Protein AF-A0A7H4PDN2-F1 (afdb_monomer)

Secondary structure (DSSP, 8-state):
--TT-EEE--STTTTT--EEEE---GGGTTSSS--EEEE-------

Mean predicted aligned error: 4.27 Å

Organism: NCBI:txid1134687

Foldseek 3Di:
DDAQDKDADPDPCCVAQGIWHFHDDPVCVVDPDTDTDGDGDDPDPD

Solvent-accessible surface area (backbone atoms only — not comparable to full-atom values): 3000 Å² total; per-residue (Å²): 135,60,65,75,39,76,40,78,41,87,58,93,57,24,90,71,29,46,31,33,31,28,68,4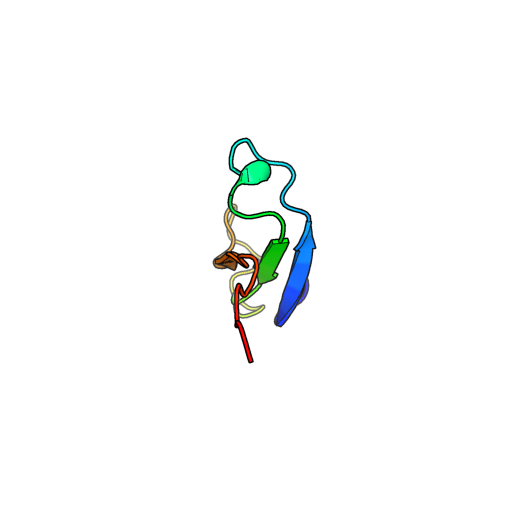3,59,77,89,55,67,85,49,99,65,80,53,60,49,73,40,63,87,82,86,74,84,126

InterPro domains:
  IPR011067 Plasmid maintenance toxin/Cell growth inhibitor [G3DSA:2.30.30.110] (1-46)

Structure (mmCIF, N/CA/C/O backbone):
data_AF-A0A7H4PDN2-F1
#
_entry.id   AF-A0A7H4PDN2-F1
#
loop_
_atom_site.group_PDB
_atom_site.id
_atom_site.type_symbol
_atom_site.label_atom_id
_atom_site.label_alt_id
_atom_site.label_comp_id
_atom_site.label_asym_id
_atom_site.label_entity_id
_atom_site.label_seq_id
_atom_site.pdbx_PDB_ins_code
_atom_site.Cartn_x
_atom_site.Cartn_y
_atom_site.Cartn_z
_atom_site.occupancy
_at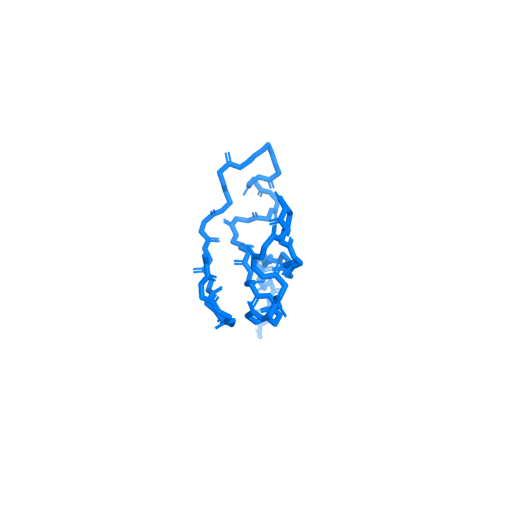om_site.B_iso_or_equiv
_atom_site.auth_seq_id
_atom_site.auth_comp_id
_atom_site.auth_asym_id
_atom_site.auth_atom_id
_atom_site.pdbx_PDB_model_num
ATOM 1 N N . MET A 1 1 ? 8.138 4.036 -5.456 1.00 84.19 1 MET A N 1
ATOM 2 C CA . MET A 1 1 ? 8.004 3.696 -4.025 1.00 84.19 1 MET A CA 1
ATOM 3 C C . MET A 1 1 ? 9.090 2.688 -3.703 1.00 84.19 1 MET A C 1
ATOM 5 O O . MET A 1 1 ? 9.251 1.736 -4.456 1.00 84.19 1 MET A O 1
ATOM 9 N N . GLU A 1 2 ? 9.867 2.933 -2.659 1.00 91.00 2 GLU A N 1
ATOM 10 C CA . GLU A 1 2 ? 10.889 2.033 -2.124 1.00 91.00 2 GLU A CA 1
ATOM 11 C C . GLU A 1 2 ? 10.223 0.873 -1.383 1.00 91.00 2 GLU A C 1
ATOM 13 O O . GLU A 1 2 ? 9.106 1.013 -0.879 1.00 91.00 2 GLU A O 1
ATOM 18 N N . GLN A 1 3 ? 10.858 -0.296 -1.392 1.00 94.00 3 GLN A N 1
ATOM 19 C CA . GLN A 1 3 ? 10.331 -1.485 -0.727 1.00 94.00 3 GLN A CA 1
ATOM 20 C C . GLN A 1 3 ? 10.369 -1.294 0.797 1.00 94.00 3 GLN A C 1
ATOM 22 O O . GLN A 1 3 ? 11.326 -0.743 1.329 1.00 94.00 3 GLN A O 1
ATOM 27 N N . TYR A 1 4 ? 9.327 -1.755 1.487 1.00 95.12 4 TYR A N 1
ATOM 28 C CA . TYR A 1 4 ? 9.117 -1.663 2.938 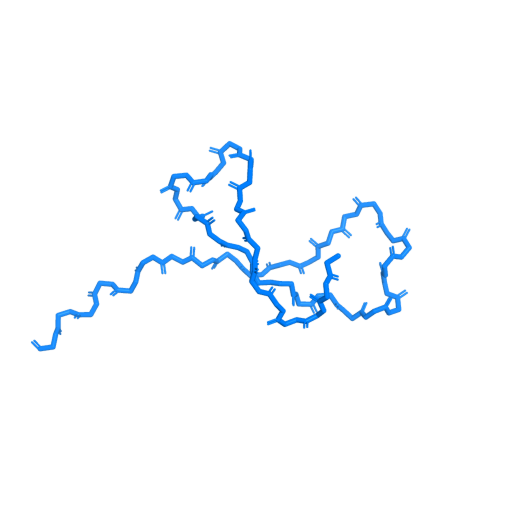1.00 95.12 4 TYR A CA 1
ATOM 29 C C . TYR A 1 4 ? 8.968 -0.250 3.517 1.00 95.12 4 TYR A C 1
ATOM 31 O O . TYR A 1 4 ? 8.825 -0.097 4.728 1.00 95.12 4 TYR A O 1
ATOM 39 N N . CYS A 1 5 ? 8.903 0.777 2.673 1.00 95.75 5 CYS A N 1
ATOM 40 C CA . CYS A 1 5 ? 8.535 2.123 3.096 1.00 95.75 5 CYS A CA 1
ATOM 41 C C . CYS A 1 5 ? 7.010 2.306 3.116 1.00 95.75 5 CYS A C 1
ATOM 43 O O . CYS A 1 5 ? 6.286 1.754 2.278 1.00 95.75 5 CYS A O 1
ATOM 45 N N . ALA A 1 6 ? 6.536 3.109 4.071 1.00 95.62 6 ALA A N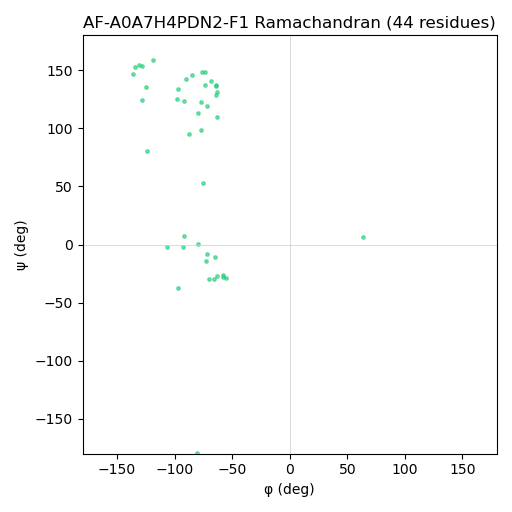 1
ATOM 46 C CA . ALA A 1 6 ? 5.145 3.534 4.172 1.00 95.62 6 ALA A CA 1
ATOM 47 C C . ALA A 1 6 ? 4.913 4.833 3.391 1.00 95.62 6 ALA A C 1
ATOM 49 O O . ALA A 1 6 ? 5.754 5.731 3.388 1.00 95.62 6 ALA A O 1
ATOM 50 N N . TYR A 1 7 ? 3.752 4.933 2.754 1.00 96.06 7 TYR A N 1
ATOM 51 C CA . TYR A 1 7 ? 3.341 6.086 1.958 1.00 96.06 7 TYR A CA 1
ATOM 52 C C . TYR A 1 7 ? 1.891 6.451 2.261 1.00 96.06 7 TYR A C 1
ATOM 54 O O . TYR A 1 7 ? 1.072 5.565 2.509 1.00 96.06 7 TYR A O 1
ATOM 62 N N . GLU A 1 8 ? 1.561 7.740 2.209 1.00 96.31 8 GLU A N 1
ATOM 63 C CA . GLU A 1 8 ? 0.180 8.205 2.351 1.00 96.31 8 GLU A CA 1
ATOM 64 C C . GLU A 1 8 ? -0.705 7.698 1.206 1.00 96.31 8 GLU A C 1
ATOM 66 O O . GLU A 1 8 ? -0.341 7.749 0.027 1.00 96.31 8 GLU A O 1
ATOM 71 N N . ASN A 1 9 ? -1.904 7.236 1.551 1.00 95.75 9 ASN A N 1
ATOM 72 C CA . ASN A 1 9 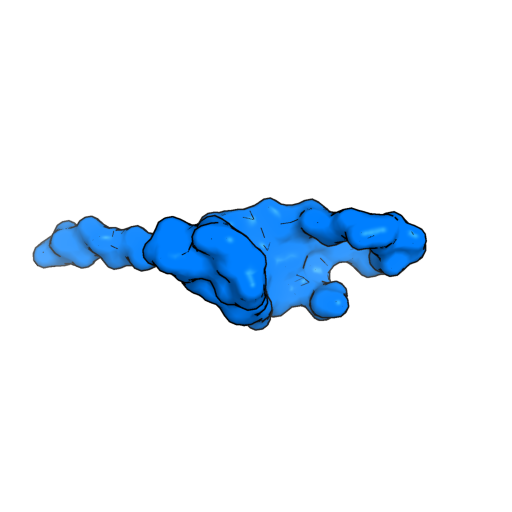? -2.915 6.873 0.575 1.00 95.75 9 ASN A CA 1
ATOM 73 C C . ASN A 1 9 ? -3.626 8.132 0.062 1.00 95.75 9 ASN A C 1
ATOM 75 O O . ASN A 1 9 ? -4.388 8.778 0.781 1.00 95.75 9 ASN A O 1
ATOM 79 N N . THR A 1 10 ? -3.432 8.461 -1.211 1.00 94.81 10 THR A N 1
ATOM 80 C CA . THR A 1 10 ? -4.109 9.590 -1.869 1.00 94.81 10 THR A CA 1
ATOM 81 C C . THR A 1 10 ? -5.409 9.187 -2.576 1.00 94.81 10 THR A C 1
ATOM 83 O O . THR A 1 10 ? -6.117 10.045 -3.105 1.00 94.81 10 THR A O 1
ATOM 86 N N . GLY A 1 11 ? -5.756 7.896 -2.565 1.00 92.25 11 GLY A N 1
ATOM 87 C CA . GLY A 1 11 ? -6.948 7.343 -3.201 1.00 92.25 11 GLY A CA 1
ATOM 88 C C . GLY A 1 11 ? -8.237 7.505 -2.389 1.00 92.25 11 GLY A C 1
ATOM 89 O O . GLY A 1 11 ? -8.267 8.032 -1.275 1.00 92.25 11 GLY A O 1
ATOM 90 N N . SER A 1 12 ? -9.340 6.997 -2.943 1.00 91.19 12 SER A N 1
ATOM 91 C CA . SER A 1 12 ? -10.676 7.069 -2.329 1.00 91.19 12 SER A CA 1
ATOM 92 C C . SER A 1 12 ? -10.784 6.319 -0.992 1.00 91.19 12 SER A C 1
ATOM 94 O O . SER A 1 12 ? -11.571 6.712 -0.132 1.00 91.19 12 SER A O 1
ATOM 96 N N . GLY A 1 13 ? -9.961 5.285 -0.779 1.00 90.19 13 GLY A N 1
ATOM 97 C CA . GLY A 1 13 ? -9.923 4.477 0.447 1.00 90.19 13 GLY A CA 1
ATOM 98 C C . GLY A 1 13 ? -9.156 5.091 1.625 1.00 90.19 13 GLY A C 1
ATOM 99 O O . GLY A 1 13 ? -9.088 4.469 2.683 1.00 90.19 13 GLY A O 1
ATOM 100 N N . LYS A 1 14 ? -8.593 6.299 1.483 1.00 93.31 14 LYS A N 1
ATOM 101 C CA . LYS A 1 14 ? -7.672 6.900 2.468 1.00 93.31 14 LYS A CA 1
ATOM 102 C C . LYS A 1 14 ? -8.221 7.064 3.885 1.00 93.31 14 LYS A C 1
ATOM 104 O O . LYS A 1 14 ? -7.455 7.091 4.835 1.00 93.31 14 LYS A O 1
ATOM 109 N N . LYS A 1 15 ? -9.544 7.176 4.041 1.00 91.50 15 LYS A N 1
ATOM 110 C CA . LYS A 1 15 ? -10.177 7.284 5.367 1.00 91.50 15 LYS A CA 1
ATOM 111 C C . LYS A 1 15 ? -10.103 5.981 6.166 1.00 91.50 15 LYS A C 1
ATOM 113 O O . LYS A 1 15 ? -10.099 6.032 7.385 1.00 91.50 15 LYS A O 1
ATOM 118 N N . VAL A 1 16 ? -10.089 4.840 5.477 1.00 91.88 16 VAL A N 1
ATOM 119 C CA . VAL A 1 16 ? -10.036 3.504 6.092 1.00 91.88 16 VAL A CA 1
ATOM 120 C C . VAL A 1 16 ? -8.596 2.994 6.125 1.00 91.88 16 VAL A C 1
ATOM 122 O O . VAL A 1 16 ? -8.180 2.392 7.105 1.00 91.88 16 VAL A O 1
ATOM 125 N N . PHE A 1 17 ? -7.826 3.280 5.072 1.00 94.69 17 PHE A N 1
ATOM 126 C CA . PHE A 1 17 ? -6.432 2.868 4.918 1.00 94.69 17 PHE A CA 1
ATOM 127 C C . PHE A 1 17 ? -5.551 4.103 4.686 1.00 94.69 17 PHE A C 1
ATOM 129 O O . PHE A 1 17 ? -5.260 4.418 3.528 1.00 94.69 17 PHE A O 1
ATOM 136 N N . PRO A 1 18 ? -5.177 4.852 5.738 1.00 95.00 18 PRO A N 1
ATOM 137 C CA . PRO A 1 18 ? -4.441 6.112 5.598 1.00 95.00 18 PRO A CA 1
ATOM 138 C C . PRO A 1 18 ? -3.027 5.942 5.035 1.00 95.00 18 PRO A C 1
ATOM 140 O O . PRO A 1 18 ? -2.556 6.823 4.318 1.00 95.00 18 PRO A O 1
ATOM 143 N N . TYR A 1 19 ? -2.376 4.803 5.290 1.00 96.25 19 TYR A N 1
ATOM 144 C CA . TYR A 1 19 ? -1.038 4.507 4.779 1.00 96.25 19 TYR A CA 1
AT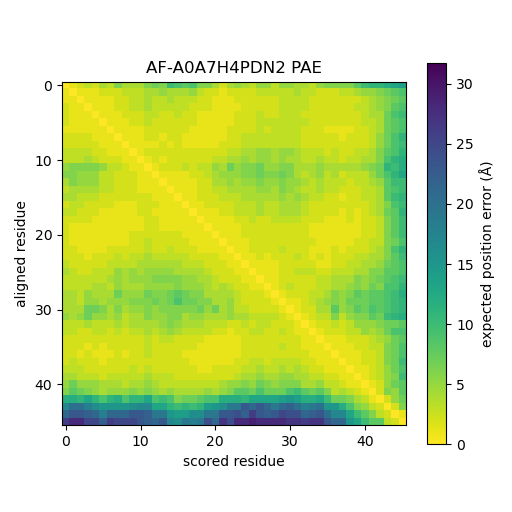OM 145 C C . TYR A 1 19 ? -0.985 3.155 4.070 1.00 96.25 19 TYR A C 1
ATOM 147 O O . TYR A 1 19 ? -1.762 2.245 4.361 1.00 96.25 19 TYR A O 1
ATOM 155 N N . LEU A 1 20 ? -0.038 3.027 3.143 1.00 96.81 20 LEU A N 1
ATOM 156 C CA . LEU A 1 20 ? 0.239 1.822 2.366 1.00 96.81 20 LEU A CA 1
ATOM 157 C C . LEU A 1 20 ? 1.733 1.490 2.481 1.00 96.81 20 LEU A C 1
ATOM 159 O O . LEU A 1 20 ? 2.576 2.329 2.160 1.00 96.81 20 LEU A O 1
ATOM 163 N N . ILE A 1 21 ? 2.067 0.273 2.915 1.00 97.62 21 ILE A N 1
ATOM 164 C CA . ILE A 1 21 ? 3.449 -0.228 2.945 1.00 97.62 21 ILE A CA 1
ATOM 165 C C . ILE A 1 21 ? 3.726 -0.943 1.631 1.00 97.62 21 ILE A C 1
ATOM 167 O O . ILE A 1 21 ? 3.023 -1.890 1.274 1.00 97.62 21 ILE A O 1
ATOM 171 N N . ASN A 1 22 ? 4.759 -0.512 0.916 1.00 96.38 22 ASN A N 1
ATOM 172 C CA . ASN A 1 22 ? 5.161 -1.172 -0.316 1.00 96.38 22 ASN A CA 1
ATOM 173 C C . ASN A 1 22 ? 5.803 -2.534 -0.026 1.00 96.38 22 ASN A C 1
ATOM 175 O O . ASN A 1 22 ? 6.844 -2.603 0.622 1.00 96.38 22 ASN A O 1
ATOM 179 N N . LEU A 1 23 ? 5.217 -3.612 -0.543 1.00 96.62 23 LEU A N 1
ATOM 180 C CA . LEU A 1 23 ? 5.764 -4.967 -0.424 1.00 96.62 23 LEU A CA 1
ATOM 181 C C . LEU A 1 23 ? 6.355 -5.478 -1.745 1.00 96.62 23 LEU A C 1
ATOM 183 O O . LEU A 1 23 ? 6.898 -6.582 -1.798 1.00 96.62 23 LEU A O 1
ATOM 187 N N . GLN A 1 24 ? 6.272 -4.686 -2.814 1.00 95.81 24 GLN A N 1
ATOM 188 C CA . GLN A 1 24 ? 6.759 -5.055 -4.135 1.00 95.81 24 GLN A CA 1
ATOM 189 C C . GLN A 1 24 ? 8.275 -5.250 -4.134 1.00 95.81 24 GLN A C 1
ATOM 191 O O . GLN A 1 24 ? 9.037 -4.363 -3.746 1.00 95.81 24 GLN A O 1
ATOM 196 N N . HIS A 1 25 ? 8.717 -6.396 -4.651 1.00 93.69 25 HIS A N 1
ATOM 197 C CA . HIS A 1 25 ? 10.124 -6.593 -4.970 1.00 93.69 25 HIS A CA 1
ATOM 198 C C . HIS A 1 25 ? 10.555 -5.613 -6.081 1.00 93.69 25 HIS A C 1
ATOM 200 O O . HIS A 1 25 ? 9.830 -5.490 -7.075 1.00 93.69 25 HIS A O 1
ATOM 206 N N . PRO A 1 26 ? 11.742 -4.975 -5.997 1.00 91.00 26 PRO A N 1
ATOM 207 C CA . PRO A 1 26 ? 12.177 -3.959 -6.964 1.00 91.00 26 PRO A CA 1
ATOM 208 C C . PRO A 1 26 ? 12.170 -4.413 -8.430 1.00 91.00 26 PRO A C 1
ATOM 210 O O . PRO A 1 26 ? 11.936 -3.611 -9.331 1.00 91.00 26 PRO A O 1
ATOM 213 N N . VAL A 1 27 ? 12.367 -5.713 -8.681 1.00 92.31 27 VAL A N 1
ATOM 214 C CA . VAL A 1 27 ? 12.312 -6.306 -10.034 1.00 92.31 27 VAL A CA 1
ATOM 215 C C . VAL A 1 27 ? 10.966 -6.081 -10.735 1.00 92.31 27 VAL A C 1
ATOM 217 O O . VAL A 1 27 ? 10.902 -6.011 -11.957 1.00 92.31 27 VAL A O 1
ATOM 220 N N . ALA A 1 28 ? 9.885 -5.939 -9.968 1.00 90.88 28 ALA A N 1
ATOM 221 C CA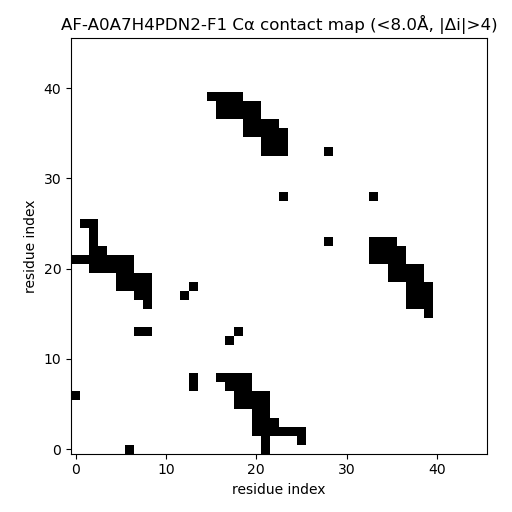 . ALA A 1 28 ? 8.543 -5.749 -10.492 1.00 90.88 28 ALA A CA 1
ATOM 222 C C . ALA A 1 28 ? 8.176 -4.260 -10.653 1.00 90.88 28 ALA A C 1
ATOM 224 O O . ALA A 1 28 ? 7.037 -3.950 -10.987 1.00 90.88 28 ALA A O 1
ATOM 225 N N . ASN A 1 29 ? 9.108 -3.318 -10.465 1.00 87.62 29 ASN A N 1
ATOM 226 C CA . ASN A 1 29 ? 8.843 -1.876 -10.608 1.00 87.62 29 ASN A CA 1
ATOM 227 C C . ASN A 1 29 ? 8.475 -1.442 -12.040 1.00 87.62 29 ASN A C 1
ATOM 229 O O . ASN A 1 29 ? 8.028 -0.318 -12.242 1.00 87.62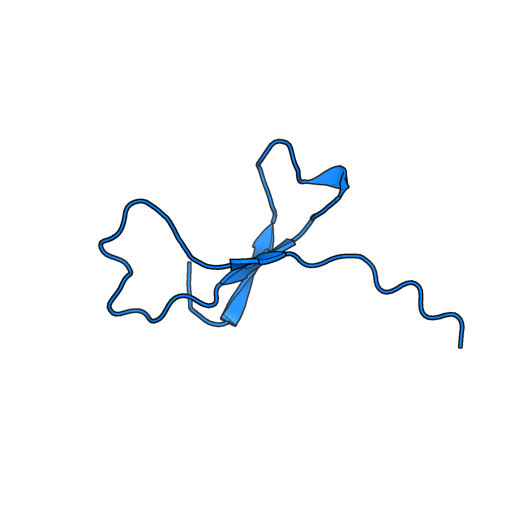 29 ASN A O 1
ATOM 233 N N . VAL A 1 30 ? 8.639 -2.324 -13.031 1.00 90.25 30 VAL A N 1
ATOM 234 C CA . VAL A 1 30 ? 8.193 -2.106 -14.418 1.00 90.25 30 VAL A CA 1
ATOM 235 C C . VAL A 1 30 ? 6.669 -2.186 -14.585 1.00 90.25 30 VAL A C 1
ATOM 237 O O . VAL A 1 30 ? 6.134 -1.796 -15.622 1.00 90.25 30 VAL A O 1
ATOM 240 N N . LEU A 1 31 ? 5.957 -2.719 -13.589 1.00 88.88 31 LEU A N 1
ATOM 241 C CA . LEU A 1 31 ? 4.505 -2.858 -13.620 1.00 88.88 31 LEU A CA 1
ATOM 242 C C . LEU A 1 31 ? 3.815 -1.510 -13.363 1.00 88.88 31 LEU A C 1
ATOM 244 O O . LEU A 1 31 ? 4.278 -0.687 -12.581 1.00 88.88 31 LEU A O 1
ATOM 248 N N . LYS A 1 32 ? 2.638 -1.314 -13.970 1.00 88.94 32 LYS A N 1
ATOM 249 C CA . LYS A 1 32 ? 1.788 -0.125 -13.743 1.00 88.94 32 LYS A CA 1
ATOM 250 C C . LYS A 1 32 ? 1.100 -0.106 -12.369 1.00 88.94 32 LYS A C 1
ATOM 252 O O . LYS A 1 32 ? 0.470 0.887 -12.023 1.00 88.94 32 LYS A O 1
ATOM 257 N N . HIS A 1 33 ? 1.192 -1.201 -11.616 1.00 91.25 33 HIS A N 1
ATOM 258 C CA . HIS A 1 33 ? 0.565 -1.382 -10.310 1.00 91.25 33 HIS A CA 1
ATOM 259 C C . HIS A 1 33 ? 1.594 -1.912 -9.310 1.00 91.25 33 HIS A C 1
ATOM 261 O O . HIS A 1 33 ? 2.564 -2.568 -9.700 1.00 91.25 33 HIS A O 1
ATOM 267 N N . ILE A 1 34 ? 1.359 -1.641 -8.026 1.00 92.50 34 ILE A N 1
ATOM 268 C CA . ILE A 1 34 ? 2.259 -1.999 -6.927 1.00 92.50 34 ILE A CA 1
ATOM 269 C C . ILE A 1 34 ? 1.482 -2.822 -5.894 1.00 92.50 34 ILE A C 1
ATOM 271 O O . ILE A 1 34 ? 0.359 -2.471 -5.533 1.00 92.50 34 ILE A O 1
ATOM 275 N N . LEU A 1 35 ? 2.087 -3.907 -5.416 1.00 95.44 35 LEU A N 1
ATOM 276 C CA . LEU A 1 35 ? 1.610 -4.698 -4.291 1.00 95.44 35 LEU A CA 1
ATOM 277 C C . LEU A 1 35 ? 1.930 -3.978 -2.977 1.00 95.44 35 LEU A C 1
ATOM 279 O O . LEU A 1 35 ? 3.091 -3.703 -2.666 1.00 95.44 35 LEU A O 1
ATOM 283 N N . VAL A 1 36 ? 0.895 -3.712 -2.186 1.00 96.25 36 VAL A N 1
ATOM 284 C CA . VAL A 1 36 ? 1.010 -2.995 -0.913 1.00 96.25 36 VAL A CA 1
ATOM 285 C C . VAL A 1 36 ? 0.207 -3.685 0.185 1.00 96.25 36 VAL A C 1
ATOM 287 O O . VAL A 1 36 ? -0.806 -4.326 -0.095 1.00 96.25 36 VAL A O 1
ATOM 290 N N . ALA A 1 37 ? 0.629 -3.511 1.437 1.00 96.88 37 ALA A N 1
ATOM 291 C CA . ALA A 1 37 ? -0.195 -3.799 2.607 1.00 96.88 37 ALA A CA 1
ATOM 292 C C . ALA A 1 37 ? -0.840 -2.500 3.121 1.00 96.88 37 ALA A C 1
ATOM 294 O O . ALA A 1 37 ? -0.115 -1.535 3.388 1.00 96.88 37 ALA A O 1
ATOM 295 N N . PRO A 1 38 ? -2.175 -2.440 3.264 1.00 95.88 38 PRO A N 1
ATOM 296 C CA . PRO A 1 38 ? -2.830 -1.291 3.868 1.00 95.88 38 PRO A CA 1
ATOM 297 C C . PRO A 1 38 ? -2.611 -1.272 5.382 1.00 95.88 38 PRO A C 1
ATOM 299 O O . PRO A 1 38 ? -2.725 -2.296 6.054 1.00 95.88 38 PRO A O 1
ATOM 302 N N . VAL A 1 39 ? -2.325 -0.089 5.916 1.00 93.62 39 VAL A N 1
ATOM 303 C CA . VAL A 1 39 ? -2.174 0.152 7.352 1.00 93.62 39 VAL A CA 1
ATOM 304 C C . VAL A 1 39 ? -3.485 0.702 7.894 1.00 93.62 39 VAL A C 1
ATOM 306 O O . VAL A 1 39 ? -4.068 1.612 7.303 1.00 93.62 39 VAL A O 1
ATOM 309 N N . ILE A 1 40 ? -3.926 0.162 9.025 1.00 92.12 40 ILE A N 1
ATOM 310 C CA . ILE A 1 40 ? -5.068 0.651 9.802 1.00 92.12 40 ILE A CA 1
ATOM 311 C C . ILE A 1 40 ? -4.597 1.075 11.190 1.00 92.12 40 ILE A C 1
ATOM 313 O O . ILE A 1 40 ? -3.542 0.640 11.653 1.00 92.12 40 ILE A O 1
ATOM 317 N N . GLU A 1 41 ? -5.382 1.918 11.853 1.00 88.25 41 GLU A N 1
ATOM 318 C CA . GLU A 1 41 ? -5.124 2.281 13.242 1.00 88.25 41 GLU A CA 1
ATOM 319 C C . GLU A 1 41 ? -5.239 1.049 14.148 1.00 88.25 41 GLU A C 1
ATOM 321 O O . GLU A 1 41 ? -6.197 0.273 14.080 1.00 88.25 41 GLU A O 1
ATOM 326 N N . GLN A 1 42 ? -4.232 0.858 14.993 1.00 85.69 42 GLN A N 1
ATOM 327 C CA . GLN A 1 42 ? -4.192 -0.233 15.951 1.00 85.69 42 GLN A CA 1
ATOM 328 C C . GLN A 1 42 ? -4.898 0.211 17.234 1.00 85.69 42 GLN A C 1
ATOM 330 O O . GLN A 1 42 ? -4.286 0.811 18.111 1.00 85.69 42 GLN A O 1
ATOM 335 N N . ASN A 1 43 ? -6.187 -0.111 17.355 1.00 79.38 43 ASN A N 1
ATOM 336 C CA . ASN A 1 43 ? -6.997 0.162 18.551 1.00 79.38 43 ASN A CA 1
ATOM 337 C C . ASN A 1 43 ? -6.674 -0.806 19.706 1.00 79.38 43 ASN A C 1
ATOM 339 O O . ASN A 1 43 ? -7.564 -1.474 20.233 1.00 79.38 43 ASN A O 1
ATOM 343 N N . GLN A 1 44 ? -5.402 -0.943 20.081 1.00 67.56 44 GLN A N 1
ATOM 344 C CA . GLN A 1 44 ? -5.034 -1.737 21.249 1.00 67.56 44 GLN A CA 1
ATOM 345 C C . GLN A 1 44 ? -5.320 -0.944 22.527 1.00 67.56 44 GLN A C 1
ATOM 347 O O . GLN A 1 44 ? -4.518 -0.118 22.957 1.00 67.56 44 GLN A O 1
ATOM 352 N N . THR A 1 45 ? -6.462 -1.220 23.158 1.00 55.75 45 THR A N 1
ATOM 353 C CA . THR A 1 45 ? -6.647 -0.977 24.591 1.00 55.75 45 THR A CA 1
ATOM 354 C C . THR A 1 45 ? -5.665 -1.872 25.342 1.00 55.75 45 THR A C 1
ATOM 356 O O . THR A 1 45 ? -5.790 -3.096 25.301 1.00 55.75 45 THR A O 1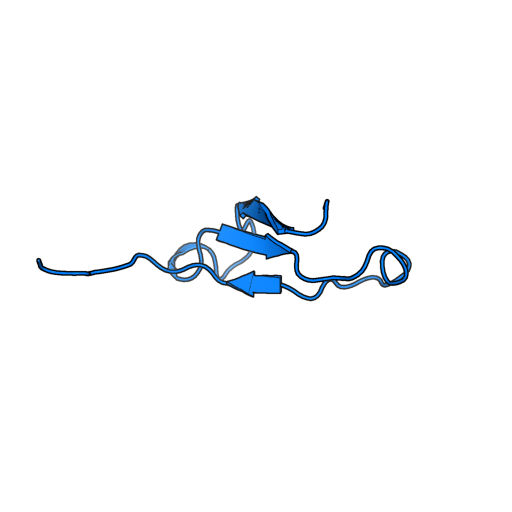
ATOM 359 N N . THR A 1 46 ? -4.653 -1.252 25.950 1.00 49.88 46 THR A N 1
ATOM 360 C CA . THR A 1 46 ? -3.752 -1.916 26.906 1.00 49.88 46 THR A CA 1
ATOM 361 C C . THR A 1 46 ? -4.386 -1.894 28.287 1.00 49.88 46 THR A C 1
ATOM 363 O O . THR A 1 46 ? -5.056 -0.880 28.591 1.00 49.88 46 THR A O 1
#

Nearest PDB structures (foldseek):
  3jsc-assembly1_A-2  TM=9.385E-01  e=2.532E-02  Aliivibrio fischeri
  4ely-assembly1_D  TM=8.660E-01  e=4.050E-02  Aliivibrio fischeri

Radius of gyration: 12.28 Å; Cα contacts (8 Å, |Δi|>4): 65; chains: 1; bounding box: 23×16×41 Å

pLDDT: mean 90.48, std 9.58, range [49.88, 97.62]

Sequence (46 aa):
MEQYCAYENTGSGKKVFPYLINLQHPVANVLKHILVAPVIEQNQTT